Protein AF-A0A935BEH5-F1 (afdb_monomer_lite)

Secondary structure (DSSP, 8-state):
--------------EEEEEEE-TTS-EEEEEEEESSSTT-EEEEEE-TTS-EEEEEEES-SSPPP-

Structure (mmCIF, N/CA/C/O backbone):
data_AF-A0A935BEH5-F1
#
_entry.id   AF-A0A935BEH5-F1
#
loop_
_atom_site.group_PDB
_atom_site.id
_atom_site.type_symbol
_atom_site.label_atom_id
_atom_site.label_alt_id
_atom_site.label_comp_id
_atom_site.label_asym_id
_atom_site.label_entity_id
_atom_site.label_seq_id
_atom_site.pdbx_PDB_ins_code
_atom_site.Cartn_x
_atom_site.Cartn_y
_atom_site.Cartn_z
_atom_site.occupancy
_atom_site.B_iso_or_equiv
_atom_site.auth_seq_id
_atom_site.auth_comp_id
_atom_site.auth_asym_id
_atom_site.auth_atom_id
_atom_site.pdbx_PDB_model_num
ATOM 1 N N . MET A 1 1 ? 13.406 -7.968 -52.836 1.00 48.78 1 MET A N 1
ATOM 2 C CA . MET A 1 1 ? 12.436 -8.358 -51.792 1.00 48.78 1 MET A CA 1
ATOM 3 C C . MET A 1 1 ? 13.209 -8.535 -50.501 1.00 48.78 1 MET A C 1
ATOM 5 O O . MET A 1 1 ? 13.988 -9.470 -50.406 1.00 48.78 1 MET A O 1
ATOM 9 N N . LEU A 1 2 ? 13.077 -7.599 -49.563 1.00 46.28 2 LEU A N 1
ATOM 10 C CA . LEU A 1 2 ? 13.642 -7.734 -48.223 1.00 46.28 2 LEU A CA 1
ATOM 11 C C . LEU A 1 2 ? 12.536 -7.350 -47.246 1.00 46.28 2 LEU A C 1
ATOM 13 O O . LEU A 1 2 ? 12.187 -6.180 -47.121 1.00 46.28 2 LEU A O 1
ATOM 17 N N . ILE A 1 3 ? 11.914 -8.357 -46.644 1.00 57.69 3 ILE A N 1
ATOM 18 C CA . ILE A 1 3 ? 10.859 -8.181 -45.650 1.00 57.69 3 ILE A CA 1
ATOM 19 C C . ILE A 1 3 ? 11.575 -8.139 -44.299 1.00 57.69 3 ILE A C 1
ATOM 21 O O . ILE A 1 3 ? 11.960 -9.174 -43.764 1.00 57.69 3 ILE A O 1
ATOM 25 N N . GLY A 1 4 ? 11.851 -6.939 -43.790 1.00 58.47 4 GLY A N 1
ATOM 26 C CA . GLY A 1 4 ? 12.352 -6.765 -42.429 1.00 58.47 4 GLY A CA 1
ATOM 27 C C . GLY A 1 4 ? 11.222 -7.052 -41.446 1.00 58.47 4 GLY A C 1
ATOM 28 O O . GLY A 1 4 ? 10.264 -6.287 -41.370 1.00 58.47 4 GLY A O 1
ATOM 29 N N . ALA A 1 5 ? 11.298 -8.168 -40.723 1.00 64.25 5 ALA A N 1
ATOM 30 C CA . ALA A 1 5 ? 10.349 -8.476 -39.662 1.00 64.25 5 ALA A CA 1
ATOM 31 C C . ALA A 1 5 ? 10.663 -7.608 -38.434 1.00 64.25 5 ALA A C 1
ATOM 33 O O . ALA A 1 5 ? 11.628 -7.852 -37.712 1.00 64.25 5 ALA A O 1
ATOM 34 N N . PHE A 1 6 ? 9.844 -6.583 -38.198 1.00 65.62 6 PHE A N 1
ATOM 35 C CA . PHE A 1 6 ? 9.854 -5.829 -36.948 1.00 65.62 6 PHE A CA 1
ATOM 36 C C . PHE A 1 6 ? 9.228 -6.707 -35.862 1.00 65.62 6 PHE A C 1
ATOM 38 O O . PHE A 1 6 ? 8.006 -6.854 -35.804 1.00 65.62 6 PHE A O 1
ATOM 45 N N . LEU A 1 7 ? 10.057 -7.320 -35.016 1.00 6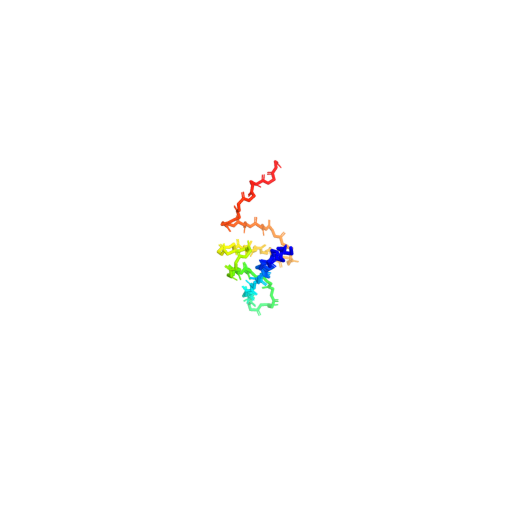6.44 7 LEU A N 1
ATOM 46 C CA . LEU A 1 7 ? 9.584 -7.994 -33.810 1.00 66.44 7 LEU A CA 1
ATOM 47 C C . LEU A 1 7 ? 9.013 -6.926 -32.872 1.00 66.44 7 LEU A C 1
ATOM 49 O O . LEU A 1 7 ? 9.749 -6.180 -32.229 1.00 66.44 7 LEU A O 1
ATOM 53 N N . GLN A 1 8 ? 7.686 -6.821 -32.839 1.00 62.84 8 GLN A N 1
ATOM 54 C CA . GLN A 1 8 ? 6.976 -5.996 -31.871 1.00 62.84 8 GLN A CA 1
ATOM 55 C C . GLN A 1 8 ? 7.187 -6.622 -30.493 1.00 62.84 8 GLN A C 1
ATOM 57 O O . GLN A 1 8 ? 6.535 -7.603 -30.142 1.00 62.84 8 GLN A O 1
ATOM 62 N N . ASN A 1 9 ? 8.131 -6.089 -29.720 1.00 64.75 9 ASN A N 1
ATOM 63 C CA . ASN A 1 9 ? 8.296 -6.470 -28.327 1.00 64.75 9 ASN A CA 1
ATOM 64 C C . ASN A 1 9 ? 7.112 -5.885 -27.552 1.00 64.75 9 ASN A C 1
ATOM 66 O O . ASN A 1 9 ? 7.170 -4.742 -27.097 1.00 64.75 9 ASN A O 1
ATOM 70 N N . SER A 1 10 ? 6.010 -6.633 -27.467 1.00 68.31 10 SER A N 1
ATOM 71 C CA . SER A 1 10 ? 4.836 -6.239 -26.694 1.00 68.31 10 SER A CA 1
ATOM 72 C C . SER A 1 10 ? 5.282 -5.876 -25.279 1.00 68.31 10 SER A C 1
ATOM 74 O O . SER A 1 10 ? 5.805 -6.712 -24.542 1.00 68.31 10 SER A O 1
ATOM 76 N N . ALA A 1 11 ? 5.136 -4.604 -24.909 1.00 67.44 11 ALA A N 1
ATOM 77 C CA . ALA A 1 11 ? 5.438 -4.147 -23.564 1.00 67.44 11 ALA A CA 1
ATOM 78 C C . ALA A 1 11 ? 4.407 -4.763 -22.608 1.00 67.44 11 ALA A C 1
ATOM 80 O O . ALA A 1 11 ? 3.295 -4.261 -22.460 1.00 67.44 11 ALA A O 1
ATOM 81 N N . HIS A 1 12 ? 4.764 -5.880 -21.978 1.00 66.25 12 HIS A N 1
ATOM 82 C CA . HIS A 1 12 ? 3.956 -6.487 -20.930 1.00 66.25 12 HIS A CA 1
ATOM 83 C C . HIS A 1 12 ? 4.167 -5.707 -19.628 1.00 66.25 12 HIS A C 1
ATOM 85 O O . HIS A 1 12 ? 5.069 -5.983 -18.835 1.00 66.25 12 HIS A O 1
ATOM 91 N N . ALA A 1 13 ? 3.342 -4.681 -19.425 1.00 76.50 13 ALA A N 1
ATOM 92 C CA . ALA A 1 13 ? 3.214 -4.016 -18.138 1.00 76.50 13 ALA A CA 1
ATOM 93 C C . ALA A 1 13 ? 2.310 -4.865 -17.234 1.00 76.50 13 ALA A C 1
ATOM 95 O O . ALA A 1 13 ? 1.124 -5.028 -17.514 1.00 76.50 13 ALA A O 1
ATOM 96 N N . ALA A 1 14 ? 2.877 -5.418 -16.164 1.00 82.12 14 ALA A N 1
ATOM 97 C CA . ALA A 1 14 ? 2.137 -6.138 -15.139 1.00 82.12 14 ALA A CA 1
ATOM 98 C C . ALA A 1 14 ? 2.498 -5.550 -13.775 1.00 82.12 14 ALA A C 1
ATOM 100 O O . ALA A 1 14 ? 3.670 -5.287 -13.486 1.00 82.12 14 ALA A O 1
ATOM 101 N N . GLU A 1 15 ? 1.483 -5.332 -12.949 1.00 89.56 15 GLU A N 1
ATOM 102 C CA . GLU A 1 15 ? 1.629 -4.783 -11.608 1.00 89.56 15 GLU A CA 1
ATOM 103 C C . GLU A 1 15 ? 0.695 -5.525 -10.651 1.00 89.56 15 GLU A C 1
ATOM 105 O O . GLU A 1 15 ? -0.469 -5.772 -10.965 1.00 89.56 15 GLU A O 1
ATOM 110 N N . THR A 1 16 ? 1.211 -5.852 -9.470 1.00 92.38 16 THR A N 1
ATOM 111 C CA . THR A 1 16 ? 0.439 -6.361 -8.341 1.00 92.38 16 THR A CA 1
ATOM 112 C C . THR A 1 16 ? 0.340 -5.264 -7.294 1.00 92.38 16 THR A C 1
ATOM 114 O O . THR A 1 16 ? 1.353 -4.732 -6.833 1.00 92.38 16 THR A O 1
ATOM 117 N N . ILE A 1 17 ? -0.889 -4.952 -6.881 1.00 94.69 17 ILE A N 1
ATOM 118 C CA . ILE A 1 17 ? -1.162 -3.944 -5.858 1.00 94.69 17 ILE A CA 1
ATOM 119 C C . ILE A 1 17 ? -1.699 -4.634 -4.608 1.00 94.69 17 ILE A C 1
ATOM 121 O O . ILE A 1 17 ? -2.742 -5.282 -4.635 1.00 94.69 17 ILE A O 1
ATOM 125 N N . THR A 1 18 ? -0.978 -4.489 -3.499 1.00 96.25 18 THR A N 1
ATOM 126 C CA . THR A 1 18 ? -1.403 -4.971 -2.183 1.00 96.25 18 THR A CA 1
ATOM 127 C C . THR A 1 18 ? -1.973 -3.818 -1.371 1.00 96.25 18 THR A C 1
ATOM 129 O O . THR A 1 18 ? -1.295 -2.810 -1.161 1.00 96.25 18 THR A O 1
ATOM 132 N N . TYR A 1 19 ? -3.198 -3.993 -0.879 1.00 97.00 19 TYR A N 1
ATOM 133 C CA . TYR A 1 19 ? -3.878 -3.044 -0.004 1.00 97.00 19 TYR A CA 1
ATOM 134 C C . TYR A 1 19 ? -3.894 -3.578 1.427 1.00 97.00 19 TYR A C 1
ATOM 136 O O . TYR A 1 19 ? -4.240 -4.739 1.651 1.00 97.00 19 TYR A O 1
ATOM 144 N N . LYS A 1 20 ? -3.545 -2.731 2.399 1.00 96.75 20 LYS A N 1
ATOM 145 C CA . LYS A 1 20 ? -3.713 -3.042 3.825 1.00 96.75 20 LYS A CA 1
ATOM 146 C C . LYS A 1 20 ? -4.681 -2.076 4.469 1.00 96.75 20 LYS A C 1
ATOM 148 O O . LYS A 1 20 ? -4.642 -0.873 4.207 1.00 96.75 20 LYS A O 1
ATOM 153 N N . TYR A 1 21 ? -5.485 -2.616 5.370 1.00 96.19 21 TYR A N 1
ATOM 154 C CA . TYR A 1 21 ? -6.513 -1.880 6.082 1.00 96.19 21 TYR A CA 1
ATOM 155 C C . TYR A 1 21 ? -6.282 -1.958 7.589 1.00 96.19 21 TYR A C 1
ATOM 157 O O . TYR A 1 21 ? -5.713 -2.931 8.086 1.00 96.19 21 TYR A O 1
ATOM 165 N N . ASP A 1 22 ? -6.711 -0.928 8.314 1.00 91.69 22 ASP A N 1
ATOM 166 C CA . ASP A 1 22 ? -6.807 -0.990 9.771 1.00 91.69 22 ASP A CA 1
ATOM 167 C C . ASP A 1 22 ? -8.063 -1.755 10.229 1.00 91.69 22 ASP A C 1
ATOM 169 O O . ASP A 1 22 ? -8.917 -2.136 9.428 1.00 91.69 22 ASP A O 1
ATOM 173 N N . ALA A 1 23 ? -8.206 -1.951 11.543 1.00 93.44 23 ALA A N 1
ATOM 174 C CA . ALA A 1 23 ? -9.355 -2.643 12.136 1.00 93.44 23 ALA A CA 1
ATOM 175 C C . ALA A 1 23 ? -10.713 -1.960 11.865 1.00 93.44 23 ALA A C 1
ATOM 177 O O . ALA A 1 23 ? -11.757 -2.573 12.065 1.00 93.44 23 ALA A O 1
ATOM 178 N N . LYS A 1 24 ? -10.713 -0.695 11.420 1.00 92.19 24 LYS A N 1
ATOM 179 C CA . LYS A 1 24 ? -11.917 0.056 11.037 1.00 92.19 24 LYS A CA 1
ATOM 180 C C . LYS A 1 24 ? -12.210 -0.044 9.534 1.00 92.19 24 LYS A C 1
ATOM 182 O O . LYS A 1 24 ? -13.134 0.611 9.062 1.00 92.19 24 LYS A O 1
ATOM 187 N N . GLY A 1 25 ? -11.427 -0.819 8.780 1.00 93.25 25 GLY A N 1
ATOM 188 C CA . GLY A 1 25 ? -11.577 -0.984 7.334 1.00 93.25 25 GLY A CA 1
ATOM 189 C C . GLY A 1 25 ? -11.001 0.170 6.512 1.00 93.25 25 GLY A C 1
ATOM 190 O O . GLY A 1 25 ? -11.343 0.321 5.341 1.00 93.25 25 GLY A O 1
ATOM 191 N N . ARG A 1 26 ? -10.138 1.010 7.092 1.00 92.94 26 ARG A N 1
ATOM 192 C CA . ARG A 1 26 ? -9.561 2.172 6.400 1.00 92.94 26 ARG A CA 1
ATOM 193 C C . ARG A 1 26 ? -8.225 1.820 5.784 1.00 92.94 26 ARG A C 1
ATOM 195 O O . ARG A 1 26 ? -7.422 1.140 6.413 1.00 92.94 26 ARG A O 1
ATOM 202 N N . LEU A 1 27 ? -7.971 2.315 4.577 1.00 95.31 27 LEU A N 1
ATOM 203 C CA . LEU A 1 27 ? -6.730 2.059 3.850 1.00 95.31 27 LEU A CA 1
ATOM 204 C C . LEU A 1 27 ? -5.535 2.698 4.570 1.00 95.31 27 LEU A C 1
ATOM 206 O O . LEU A 1 27 ? -5.506 3.912 4.740 1.00 95.31 27 LEU A O 1
ATOM 210 N N . ILE A 1 28 ? -4.538 1.905 4.951 1.00 96.31 28 ILE A N 1
ATOM 211 C CA . ILE A 1 28 ? -3.319 2.391 5.623 1.00 96.31 28 ILE A CA 1
ATOM 212 C C . ILE A 1 28 ? -2.061 2.245 4.766 1.00 96.31 28 ILE A C 1
ATOM 214 O O . ILE A 1 28 ? -1.104 2.995 4.956 1.00 96.31 28 ILE A O 1
ATOM 218 N N . GLU A 1 29 ? -2.058 1.329 3.794 1.00 96.31 29 GLU A N 1
ATOM 219 C CA . GLU A 1 29 ? -0.911 1.091 2.915 1.00 96.31 29 GLU A CA 1
ATOM 220 C C . GLU A 1 29 ? -1.355 0.603 1.533 1.00 96.31 29 GLU A C 1
ATOM 222 O O . GLU A 1 29 ? -2.255 -0.233 1.415 1.00 96.31 29 GLU A O 1
ATOM 227 N N . VAL A 1 30 ? -0.672 1.097 0.502 1.00 96.31 30 VAL A N 1
ATOM 228 C CA . VAL A 1 30 ? -0.712 0.580 -0.868 1.00 96.31 30 VAL A CA 1
ATOM 229 C C . VAL A 1 30 ? 0.714 0.251 -1.284 1.00 96.31 30 VAL A C 1
ATOM 231 O O . VAL A 1 30 ? 1.536 1.158 -1.430 1.00 96.31 30 VAL A O 1
ATOM 234 N N . LYS A 1 31 ? 1.003 -1.032 -1.500 1.00 94.69 31 LYS A N 1
ATOM 235 C CA . LYS A 1 31 ? 2.305 -1.503 -1.985 1.00 94.69 31 LYS A CA 1
ATOM 236 C C . LYS A 1 31 ? 2.179 -2.001 -3.417 1.00 94.69 31 LYS A C 1
ATOM 238 O O . LYS A 1 31 ? 1.322 -2.837 -3.699 1.00 94.69 31 LYS A O 1
ATOM 243 N N . ARG A 1 32 ? 3.050 -1.506 -4.292 1.00 94.12 32 ARG A N 1
ATOM 244 C CA . ARG A 1 32 ? 3.089 -1.842 -5.716 1.00 94.12 32 ARG A CA 1
ATOM 245 C C . ARG A 1 32 ? 4.342 -2.641 -6.041 1.00 94.12 32 ARG A C 1
ATOM 247 O O . ARG A 1 32 ? 5.444 -2.281 -5.622 1.00 94.12 32 ARG A O 1
ATOM 254 N N . THR A 1 33 ? 4.177 -3.733 -6.772 1.00 90.06 33 THR A N 1
ATOM 255 C CA . THR A 1 33 ? 5.278 -4.549 -7.299 1.00 90.06 33 THR A CA 1
ATOM 256 C C . THR A 1 33 ? 5.005 -4.890 -8.758 1.00 90.06 33 THR A C 1
ATOM 258 O O . THR A 1 33 ? 3.850 -4.946 -9.169 1.00 90.06 33 THR A O 1
ATOM 261 N N . GLY A 1 34 ? 6.044 -5.104 -9.561 1.00 86.81 34 GLY A N 1
ATOM 262 C CA . GLY A 1 34 ? 5.885 -5.430 -10.982 1.00 86.81 34 GLY A CA 1
ATOM 263 C C . GLY A 1 34 ? 6.876 -4.679 -11.855 1.00 86.81 34 GLY A C 1
ATOM 264 O O . GLY A 1 34 ? 8.023 -4.500 -11.457 1.00 86.81 34 GLY A O 1
ATOM 265 N N . THR A 1 35 ? 6.455 -4.249 -13.042 1.00 82.94 35 THR A N 1
ATOM 266 C CA . THR A 1 35 ? 7.357 -3.592 -14.004 1.00 82.94 35 THR A CA 1
ATOM 267 C C . THR A 1 35 ? 7.274 -2.067 -13.990 1.00 82.94 35 THR A C 1
ATOM 269 O O . THR A 1 35 ? 8.309 -1.413 -14.027 1.00 82.94 35 THR A O 1
ATOM 272 N N . VAL A 1 36 ? 6.077 -1.481 -13.892 1.00 78.12 36 VAL A N 1
ATOM 273 C CA . VAL A 1 36 ? 5.877 -0.026 -14.074 1.00 78.12 36 VAL A CA 1
ATOM 274 C C . VAL A 1 36 ? 6.066 0.806 -12.802 1.00 78.12 36 VAL A C 1
ATOM 276 O O . VAL A 1 36 ? 6.777 1.803 -12.826 1.00 78.12 36 VAL A O 1
ATOM 279 N N . ASN A 1 37 ? 5.479 0.390 -11.678 1.00 81.19 37 ASN A N 1
ATOM 280 C CA . ASN A 1 37 ? 5.556 1.093 -10.387 1.00 81.19 37 ASN A CA 1
ATOM 281 C C . ASN A 1 37 ? 6.250 0.231 -9.333 1.00 81.19 37 ASN A C 1
ATOM 283 O O . ASN A 1 37 ? 5.817 0.142 -8.180 1.00 81.19 37 ASN A O 1
ATOM 287 N N . ASN A 1 38 ? 7.294 -0.479 -9.756 1.00 85.88 38 ASN A N 1
ATOM 288 C CA . ASN A 1 38 ? 7.931 -1.463 -8.904 1.00 85.88 38 ASN A CA 1
ATOM 289 C C . ASN A 1 38 ? 8.471 -0.820 -7.624 1.00 85.88 38 ASN A C 1
ATOM 291 O O . ASN A 1 38 ? 9.180 0.181 -7.679 1.00 85.88 38 ASN A O 1
ATOM 295 N N . ASN A 1 39 ? 8.165 -1.429 -6.479 1.00 87.12 39 ASN A N 1
ATOM 296 C CA . ASN A 1 39 ? 8.598 -0.999 -5.150 1.00 87.12 39 ASN A CA 1
ATOM 297 C C . ASN A 1 39 ? 8.074 0.376 -4.699 1.00 87.12 39 ASN A C 1
ATOM 299 O O . ASN A 1 39 ? 8.526 0.892 -3.675 1.00 87.12 39 ASN A O 1
ATOM 303 N N . VAL A 1 40 ? 7.085 0.947 -5.391 1.00 92.81 40 VAL A N 1
ATOM 304 C CA . VAL A 1 40 ? 6.410 2.162 -4.927 1.00 92.81 40 VAL A CA 1
ATOM 305 C C . VAL A 1 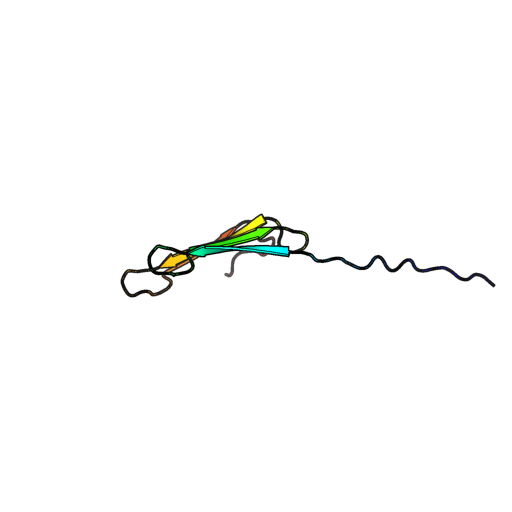40 ? 5.469 1.807 -3.777 1.00 92.81 40 VAL A C 1
ATOM 307 O O . VAL A 1 40 ? 4.594 0.946 -3.908 1.00 92.81 40 VAL A O 1
ATOM 310 N N . THR A 1 41 ? 5.615 2.492 -2.644 1.00 93.69 41 THR A N 1
ATOM 311 C CA . THR A 1 41 ? 4.756 2.301 -1.466 1.00 93.69 41 THR A CA 1
ATOM 312 C C . THR A 1 41 ? 4.130 3.624 -1.055 1.00 93.69 41 THR A C 1
ATOM 314 O O . THR A 1 41 ? 4.821 4.631 -0.940 1.00 93.69 41 THR A O 1
ATOM 317 N N . ALA A 1 42 ? 2.820 3.623 -0.818 1.00 94.12 42 ALA A N 1
ATOM 318 C CA . ALA A 1 42 ? 2.099 4.753 -0.250 1.00 94.12 42 ALA A CA 1
ATOM 319 C C . ALA A 1 42 ? 1.538 4.377 1.124 1.00 94.12 42 ALA A C 1
ATOM 321 O O . ALA A 1 42 ? 0.848 3.366 1.249 1.00 94.12 42 ALA A O 1
ATOM 322 N N . THR A 1 43 ? 1.797 5.198 2.138 1.00 95.12 43 THR A N 1
ATOM 323 C CA . THR A 1 43 ? 1.270 5.026 3.496 1.00 95.12 43 THR A CA 1
ATOM 324 C C . THR A 1 43 ? 0.357 6.183 3.878 1.00 95.12 43 THR A C 1
ATOM 326 O O . THR A 1 43 ? 0.536 7.334 3.462 1.00 95.12 43 THR A O 1
ATOM 329 N N . TYR A 1 44 ? -0.669 5.851 4.654 1.00 94.62 44 TYR A N 1
ATOM 330 C CA . TYR A 1 44 ? -1.773 6.737 4.987 1.00 94.62 44 TYR A CA 1
ATOM 331 C C . TYR A 1 44 ? -1.948 6.749 6.500 1.00 94.62 44 TYR A C 1
ATOM 333 O O . TYR A 1 44 ? -2.069 5.696 7.127 1.00 94.62 44 TYR A O 1
ATOM 341 N N . SER A 1 45 ? -2.019 7.940 7.090 1.00 92.00 45 SER A N 1
ATOM 342 C CA . SER A 1 45 ? -2.453 8.093 8.478 1.00 92.00 45 SER A CA 1
ATOM 343 C C . SER A 1 45 ? -3.782 8.824 8.528 1.00 92.00 45 SER A C 1
ATOM 345 O O . SER A 1 45 ? -4.065 9.702 7.709 1.00 92.00 45 SER A O 1
ATOM 347 N N . HIS A 1 46 ? -4.607 8.440 9.494 1.00 93.12 46 HIS A N 1
ATOM 348 C CA . HIS A 1 46 ? -5.930 9.008 9.689 1.00 93.12 46 HIS A CA 1
ATOM 349 C C . HIS A 1 46 ? -6.052 9.559 11.105 1.00 93.12 46 HIS A C 1
ATOM 351 O O . HIS A 1 46 ? -5.518 8.976 12.053 1.00 93.12 46 HIS A O 1
ATOM 357 N N . ASP A 1 47 ? -6.765 10.669 11.254 1.00 89.94 47 ASP A N 1
ATOM 358 C CA . ASP A 1 47 ? -7.107 11.210 12.563 1.00 89.94 47 ASP A CA 1
ATOM 359 C C . ASP A 1 47 ? -8.281 10.444 13.214 1.00 89.94 47 ASP A C 1
ATOM 361 O O . ASP A 1 47 ? -8.791 9.440 12.692 1.00 89.94 47 ASP A O 1
ATOM 365 N N . LYS A 1 48 ? -8.698 10.903 14.403 1.00 88.56 48 LYS A N 1
ATOM 366 C CA . LYS A 1 48 ? -9.827 10.315 15.139 1.00 88.56 48 LYS A CA 1
ATOM 367 C C . LYS A 1 48 ? -11.182 10.570 14.467 1.00 88.56 48 LYS A C 1
ATOM 369 O O . LYS A 1 48 ? -12.075 9.746 14.635 1.00 88.56 48 LYS A O 1
ATOM 374 N N . ALA A 1 49 ? -11.315 11.668 13.723 1.00 91.44 49 ALA A N 1
ATOM 375 C CA . ALA A 1 49 ? -12.518 12.051 12.983 1.00 91.44 49 ALA A CA 1
ATOM 376 C C . ALA A 1 49 ? -12.603 11.385 11.599 1.00 91.44 49 ALA A C 1
ATOM 378 O O . ALA A 1 49 ? -13.538 11.640 10.850 1.00 91.44 49 ALA A O 1
ATOM 379 N N . ASN A 1 50 ? -11.661 10.489 11.297 1.00 87.06 50 ASN A N 1
ATOM 380 C CA . ASN A 1 50 ? -11.562 9.747 10.053 1.00 87.06 50 ASN A CA 1
ATOM 381 C C . ASN A 1 50 ? -11.037 10.536 8.843 1.00 87.06 50 ASN A C 1
ATOM 383 O O . ASN A 1 50 ? -11.078 10.041 7.717 1.00 87.06 50 ASN A O 1
ATOM 387 N N . ASN A 1 51 ? -10.469 11.719 9.054 1.00 90.38 51 ASN A N 1
ATOM 388 C CA . ASN A 1 51 ? -9.816 12.444 7.974 1.00 90.38 51 ASN A CA 1
ATOM 389 C C . ASN A 1 51 ? -8.440 11.841 7.709 1.00 90.38 51 ASN A C 1
ATOM 391 O O . ASN A 1 51 ? -7.696 11.501 8.637 1.00 90.38 51 ASN A O 1
ATOM 395 N N . ARG A 1 52 ? -8.069 11.746 6.432 1.00 90.88 52 ARG A N 1
ATOM 396 C CA . ARG A 1 52 ? -6.702 11.411 6.039 1.00 90.88 52 ARG A CA 1
ATOM 397 C C . ARG A 1 52 ? -5.793 12.578 6.414 1.00 90.88 52 ARG A C 1
ATOM 399 O O . ARG A 1 52 ? -5.889 13.655 5.836 1.00 90.88 52 ARG A O 1
ATOM 406 N N . LYS A 1 53 ? -4.916 12.349 7.385 1.00 93.00 53 LYS A N 1
ATOM 407 C CA . LYS A 1 53 ? -4.020 13.365 7.940 1.00 93.00 53 LYS A CA 1
ATOM 408 C C . LYS A 1 53 ? -2.692 13.440 7.193 1.00 93.00 53 LYS A C 1
ATOM 410 O O . LYS A 1 53 ? -2.104 14.511 7.123 1.00 93.00 53 LYS A O 1
ATOM 415 N N . ASN A 1 54 ? -2.209 12.316 6.664 1.00 89.62 54 ASN A N 1
ATOM 416 C CA . ASN A 1 54 ? -0.931 12.271 5.961 1.00 89.62 54 ASN A CA 1
ATOM 417 C C . ASN A 1 54 ? -0.953 11.328 4.754 1.00 89.62 54 ASN A C 1
ATOM 419 O O . ASN A 1 54 ? -1.681 10.327 4.729 1.00 89.62 54 ASN A O 1
ATOM 423 N N . LEU A 1 55 ? -0.091 11.636 3.787 1.00 91.44 55 LEU A N 1
ATOM 424 C CA . LEU A 1 55 ? 0.323 10.755 2.703 1.00 91.44 55 LEU A CA 1
ATOM 425 C C . LEU A 1 55 ? 1.846 10.760 2.638 1.00 91.44 55 LEU A C 1
ATOM 427 O O . LEU A 1 55 ? 2.434 11.812 2.416 1.00 91.44 55 LEU A O 1
ATOM 431 N N . ALA A 1 56 ? 2.466 9.591 2.743 1.00 91.06 56 ALA A N 1
ATOM 432 C CA . ALA A 1 56 ? 3.872 9.435 2.393 1.00 91.06 56 ALA A CA 1
ATOM 433 C C . ALA A 1 56 ? 3.998 8.436 1.245 1.00 91.06 56 ALA A C 1
ATOM 435 O O . ALA A 1 56 ? 3.478 7.326 1.330 1.00 91.06 56 ALA A O 1
ATOM 436 N N . VAL A 1 57 ? 4.668 8.842 0.166 1.00 91.31 57 VAL A N 1
ATOM 437 C CA . VAL A 1 57 ? 4.990 7.973 -0.971 1.00 91.31 57 VAL A CA 1
ATOM 438 C C . VAL A 1 57 ? 6.499 7.790 -1.015 1.00 91.31 57 VAL A C 1
ATOM 440 O O . VAL A 1 57 ? 7.243 8.767 -0.993 1.00 91.31 57 VAL A O 1
ATOM 443 N N . THR A 1 58 ? 6.951 6.545 -1.079 1.00 90.75 58 THR A N 1
ATOM 444 C CA . THR A 1 58 ? 8.366 6.180 -1.173 1.00 90.75 58 THR A CA 1
ATOM 445 C C . THR A 1 58 ? 8.600 5.272 -2.375 1.00 90.75 58 THR A C 1
ATOM 447 O O . THR A 1 58 ? 7.678 4.620 -2.869 1.00 90.75 58 THR A O 1
ATOM 450 N N . GLY A 1 59 ? 9.833 5.271 -2.892 1.00 86.44 59 GLY A N 1
ATOM 451 C CA . GLY A 1 59 ? 10.209 4.485 -4.074 1.00 86.44 59 GLY A CA 1
ATOM 452 C C . GLY A 1 59 ? 9.681 5.035 -5.403 1.00 86.44 59 GLY A C 1
ATOM 453 O O . GLY A 1 59 ? 9.947 4.453 -6.447 1.00 86.44 59 GLY A O 1
ATOM 454 N N . SER A 1 60 ? 8.950 6.155 -5.378 1.00 85.94 60 SER A N 1
ATOM 455 C CA . SER A 1 60 ? 8.532 6.866 -6.586 1.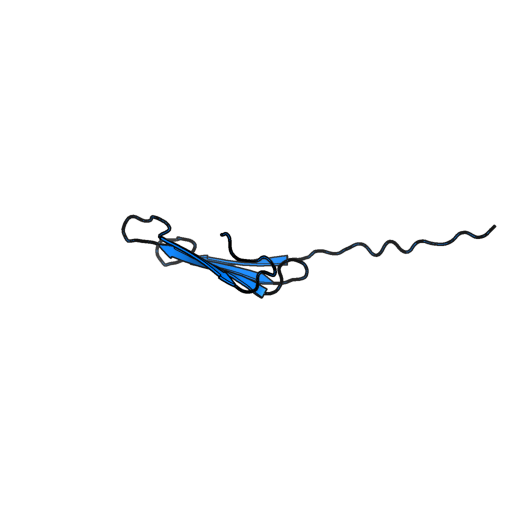00 85.94 60 SER A CA 1
ATOM 456 C C . SER A 1 60 ? 9.742 7.525 -7.262 1.00 85.94 60 SER A C 1
A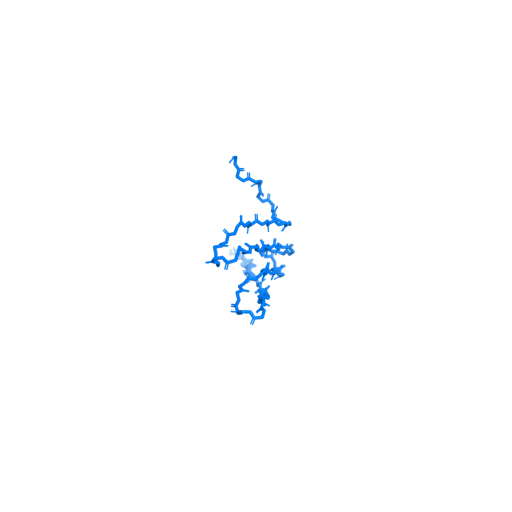TOM 458 O O . SER A 1 60 ? 10.500 8.208 -6.573 1.00 85.94 60 SER A O 1
ATOM 460 N N . PRO A 1 61 ? 9.904 7.392 -8.593 1.00 83.12 61 PRO A N 1
ATOM 461 C CA . PRO A 1 61 ? 10.908 8.147 -9.343 1.00 83.12 61 PRO A CA 1
ATOM 462 C C . PRO A 1 61 ? 10.540 9.634 -9.478 1.00 83.12 61 PRO A C 1
ATOM 464 O O . PRO A 1 61 ? 11.395 10.452 -9.806 1.00 83.12 61 PRO A O 1
ATOM 467 N N . ASN A 1 62 ? 9.277 9.995 -9.225 1.00 82.94 62 ASN A N 1
ATOM 468 C CA . ASN A 1 62 ? 8.820 11.377 -9.300 1.00 82.94 62 ASN A CA 1
ATOM 469 C C . ASN A 1 62 ? 9.243 12.156 -8.046 1.00 82.94 62 ASN A C 1
ATOM 471 O O . ASN A 1 62 ? 9.073 11.632 -6.937 1.00 82.94 62 ASN A O 1
ATOM 475 N N . PRO A 1 63 ? 9.726 13.403 -8.201 1.00 76.69 63 PRO A N 1
ATOM 476 C CA . PRO A 1 63 ? 10.053 14.261 -7.072 1.00 76.69 63 PRO A CA 1
ATOM 477 C C . PRO A 1 63 ? 8.793 14.620 -6.261 1.00 76.69 63 PRO A C 1
ATOM 479 O O . PRO A 1 63 ? 7.679 14.571 -6.796 1.00 76.69 63 PRO A O 1
ATOM 482 N N . PRO A 1 64 ? 8.947 14.986 -4.974 1.00 71.81 64 PRO A N 1
ATOM 483 C CA . PRO A 1 64 ? 7.840 15.474 -4.161 1.00 71.81 64 PRO A CA 1
ATOM 484 C C . PRO A 1 64 ? 7.183 16.708 -4.802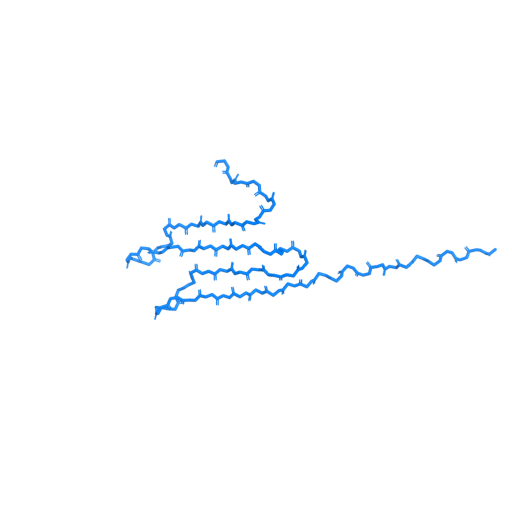 1.00 71.81 64 PRO A C 1
ATOM 486 O O . PRO A 1 64 ? 7.878 17.480 -5.469 1.00 71.81 64 PRO A O 1
ATOM 489 N N . PRO A 1 65 ? 5.873 16.924 -4.592 1.00 72.62 65 PRO A N 1
ATOM 490 C CA . PRO A 1 65 ? 5.237 18.194 -4.932 1.00 72.62 65 PRO A CA 1
ATOM 491 C C . PRO A 1 65 ? 5.951 19.373 -4.235 1.00 72.62 65 PRO A C 1
ATOM 493 O O . PRO A 1 65 ? 6.451 19.167 -3.124 1.00 72.62 65 PRO A O 1
ATOM 496 N N . PRO A 1 66 ? 6.009 20.565 -4.864 1.00 70.50 66 PRO A N 1
ATOM 497 C CA . PRO A 1 66 ? 6.536 21.776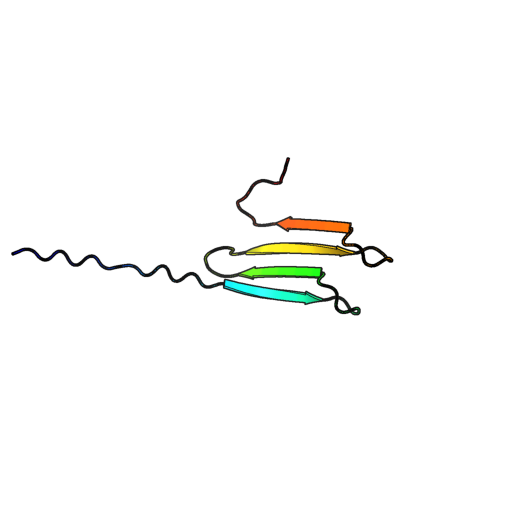 -4.233 1.00 70.50 66 PRO A CA 1
ATOM 498 C C . PRO A 1 66 ? 5.715 22.219 -3.016 1.00 70.50 66 PRO A C 1
ATOM 500 O O . PRO A 1 66 ? 4.502 21.904 -2.960 1.00 70.50 66 PRO A O 1
#

pLDDT: mean 84.22, std 12.67, range [46.28, 97.0]

Sequence (66 aa):
MLIGAFLQNSAHAAETITYKYDAKGRLIEVKRTGTVNNNVTATYSHDKANNRKNLAVTGSPNPPPP

Foldseek 3Di:
DDDDDDPPPPPPFDKDWDFDADPVRHTAKIAIDTDPQHGWIWGWDADPVGDTPDIDIPPDPDDDDD

Radius of gyration: 19.12 Å; chains: 1; bounding box: 26×30×67 Å